Protein AF-A0A316LC09-F1 (afdb_monomer)

Solvent-accessible surface area (backbone atoms only — not comparable to full-atom values): 7774 Å² total; per-residue (Å²): 135,86,82,90,82,90,80,85,85,84,93,71,88,80,80,89,77,91,70,77,76,84,79,79,77,76,73,80,92,75,77,89,67,73,83,67,74,79,76,71,67,62,44,82,42,55,38,87,44,99,86,59,45,30,50,59,51,40,40,51,47,56,67,44,96,44,85,58,43,77,68,42,44,31,34,36,34,26,79,62,73,47,72,66,54,50,50,51,35,44,74,29,68,34,72,45,75,41,42,51,81,76,51,64,67,58,50,49,52,54,49,53,68,61,58,63,76,79,122

Radius of gyration: 33.58 Å; Cα contacts (8 Å, |Δi|>4): 106; chains: 1; bounding box: 75×30×96 Å

Secondary structure (DSSP, 8-state):
------------------PPP---------------------EEEES--SSS-HHHHHHHHHHS--HHHHHS-EEEEES---HHHHHHHHHTT-SEEEESSP-HHHHHHHHHHHHTT--

Sequence (119 aa):
MPSTVRSRPICSKSAARSSPPPRMVRRPSTASSPPRRAALTAILMDIMMPVLDGLGAARAIRAIDRADAGTIPILAVSANAFADDIAASRAAGMNDHLSKPLDFDRVAAVIAQYVRQEA

Mean predicted aligned error: 15.66 Å

Nearest PDB structures (foldseek):
  2wb4-assembly1_B  TM=8.828E-01  e=1.595E-05  Caulobacter vibrioides CB15
  3ffx-assembly2_B  TM=8.681E-01  e=3.774E-05  Escherichia coli K-12
  3m6m-assembly1_D  TM=9.019E-01  e=1.244E-04  Xanthomonas campestris pv. campestris
  3m6m-assembly1_F  TM=9.058E-01  e=6.966E-04  Xanthomonas campestris pv. campestris
  3m6m-assembly1_E  TM=8.986E-01  e=6.519E-04  Xanthomonas campestris pv. campestris

Structure (mmCIF, N/CA/C/O backbone):
data_AF-A0A316LC09-F1
#
_entry.id   AF-A0A316LC09-F1
#
loop_
_atom_site.group_PDB
_atom_site.id
_atom_site.type_symbol
_atom_site.label_atom_id
_atom_site.label_alt_id
_atom_site.label_comp_id
_atom_site.label_asym_id
_atom_site.label_entity_id
_atom_site.label_seq_id
_atom_site.pdbx_PDB_ins_code
_atom_site.Cartn_x
_atom_site.Cartn_y
_atom_site.Cartn_z
_atom_site.occupancy
_atom_site.B_iso_or_equiv
_atom_site.auth_seq_id
_atom_site.auth_comp_id
_atom_site.auth_asym_id
_atom_site.auth_atom_id
_atom_site.pdbx_PDB_model_num
ATOM 1 N N . MET A 1 1 ? 59.418 -14.694 82.182 1.00 39.00 1 MET A N 1
ATOM 2 C CA . MET A 1 1 ? 60.336 -13.564 81.912 1.00 39.00 1 MET A CA 1
ATOM 3 C C . MET A 1 1 ? 59.793 -12.814 80.693 1.00 39.00 1 MET A C 1
ATOM 5 O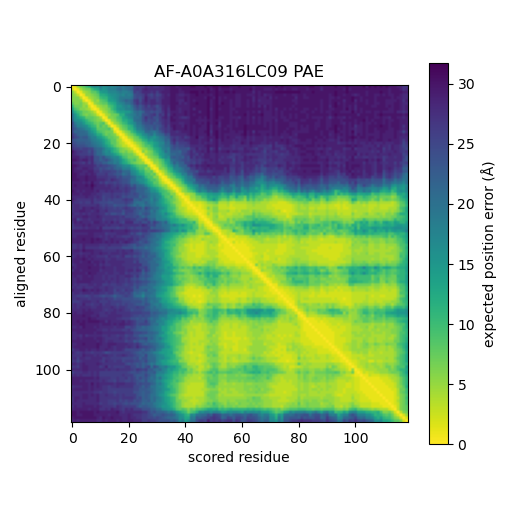 O . MET A 1 1 ? 59.244 -13.485 79.833 1.00 39.00 1 MET A O 1
ATOM 9 N N . PRO A 1 2 ? 59.945 -11.482 80.632 1.00 49.91 2 PRO A N 1
ATOM 10 C CA . PRO A 1 2 ? 58.961 -10.380 80.734 1.00 49.91 2 PRO A CA 1
ATOM 11 C C . PRO A 1 2 ? 58.204 -10.121 79.389 1.00 49.91 2 PRO A C 1
ATOM 13 O O . PRO A 1 2 ? 58.404 -10.861 78.443 1.00 49.91 2 PRO A O 1
ATOM 16 N N . SER A 1 3 ? 57.292 -9.168 79.150 1.00 37.38 3 SER A N 1
ATOM 17 C CA . SER A 1 3 ? 57.285 -7.746 79.510 1.00 37.38 3 SER A CA 1
ATOM 18 C C . SER A 1 3 ? 55.945 -7.092 79.130 1.00 37.38 3 SER A C 1
ATOM 20 O O . SER A 1 3 ? 55.421 -7.289 78.038 1.00 37.38 3 SER A O 1
ATOM 22 N N . THR A 1 4 ? 55.453 -6.258 80.037 1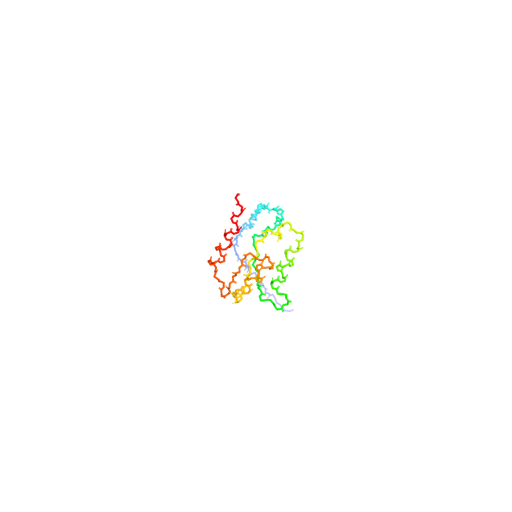.00 53.91 4 THR A N 1
ATOM 23 C CA . THR A 1 4 ? 54.493 -5.153 79.904 1.00 53.91 4 THR A CA 1
ATOM 24 C C . THR A 1 4 ? 54.674 -4.276 78.659 1.00 53.91 4 THR A C 1
ATOM 26 O O . THR A 1 4 ? 55.795 -3.838 78.449 1.00 53.91 4 THR A O 1
ATOM 29 N N . VAL A 1 5 ? 53.584 -3.848 77.993 1.00 53.38 5 VAL A N 1
ATOM 30 C CA . VAL A 1 5 ? 53.408 -2.457 77.497 1.00 53.38 5 VAL A CA 1
ATOM 31 C C . VAL A 1 5 ? 51.912 -2.074 77.467 1.00 53.38 5 VAL A C 1
ATOM 33 O O . VAL A 1 5 ? 51.104 -2.658 76.752 1.00 53.38 5 VAL A O 1
ATOM 36 N N . ARG A 1 6 ? 51.558 -1.051 78.258 1.00 52.75 6 ARG A N 1
ATOM 37 C CA . ARG A 1 6 ? 50.330 -0.235 78.173 1.00 52.75 6 ARG A CA 1
ATOM 38 C C . ARG A 1 6 ? 50.340 0.602 76.892 1.00 52.75 6 ARG A C 1
ATOM 40 O O . ARG A 1 6 ? 51.381 1.180 76.612 1.00 52.75 6 ARG A O 1
ATOM 47 N N . SER A 1 7 ? 49.181 0.840 76.269 1.00 45.19 7 SER A N 1
ATOM 48 C CA . SER A 1 7 ? 48.791 2.162 75.725 1.00 45.19 7 SER A CA 1
ATOM 49 C C . SER A 1 7 ? 47.324 2.182 75.266 1.00 45.19 7 SER A C 1
ATOM 51 O O . SER A 1 7 ? 46.939 1.561 74.285 1.00 45.19 7 SER A O 1
ATOM 53 N N . ARG A 1 8 ? 46.503 2.927 76.010 1.00 43.56 8 ARG A N 1
ATOM 54 C CA . ARG A 1 8 ? 45.305 3.641 75.524 1.00 43.56 8 ARG A CA 1
ATOM 55 C C . ARG A 1 8 ? 45.769 4.838 74.646 1.00 43.56 8 ARG A C 1
ATOM 57 O O . ARG A 1 8 ? 46.964 5.120 74.695 1.00 43.56 8 ARG A O 1
ATOM 64 N N . PRO A 1 9 ? 44.905 5.689 74.046 1.00 52.00 9 PRO A N 1
ATOM 65 C CA . PRO A 1 9 ? 43.476 5.596 73.696 1.00 52.00 9 PRO A CA 1
ATOM 66 C C . PRO A 1 9 ? 43.197 6.159 72.262 1.00 52.00 9 PRO A C 1
ATOM 68 O O . PRO A 1 9 ? 44.110 6.446 71.502 1.00 52.00 9 PRO A O 1
ATOM 71 N N . ILE A 1 10 ? 41.921 6.471 71.987 1.00 45.94 10 ILE A N 1
ATOM 72 C CA . ILE A 1 10 ? 41.432 7.524 71.068 1.00 45.94 10 ILE A CA 1
ATOM 73 C C . ILE A 1 10 ? 41.189 7.076 69.618 1.00 45.94 10 ILE A C 1
ATOM 75 O O . ILE A 1 10 ? 41.964 7.364 68.716 1.00 45.94 10 ILE A O 1
ATOM 79 N N . CYS A 1 11 ? 39.996 6.532 69.361 1.00 34.09 11 CYS A N 1
ATOM 80 C CA . CYS A 1 11 ? 39.279 6.940 68.156 1.00 34.09 11 CYS A CA 1
ATOM 81 C C . CYS A 1 11 ? 38.274 8.008 68.588 1.00 34.09 11 CYS A C 1
ATOM 83 O O . CYS A 1 11 ? 37.332 7.750 69.337 1.00 34.09 11 CYS A O 1
ATOM 85 N N . SER A 1 12 ? 38.581 9.242 68.213 1.00 40.00 12 SER A N 1
ATOM 86 C CA . SER A 1 12 ? 37.767 10.421 68.455 1.00 40.00 12 SER A CA 1
ATOM 87 C C . SER A 1 12 ? 37.068 10.796 67.160 1.00 40.00 12 SER A C 1
ATOM 89 O O . SER A 1 12 ? 37.696 10.715 66.108 1.00 40.00 12 SER A O 1
ATOM 91 N N . LYS A 1 13 ? 35.841 11.326 67.302 1.00 47.72 13 LYS A N 1
ATOM 92 C CA . LYS A 1 13 ? 35.149 12.198 66.334 1.00 47.72 13 LYS A CA 1
ATOM 93 C C . LYS A 1 13 ? 34.716 11.481 65.037 1.00 47.72 13 LYS A C 1
ATOM 95 O O . LYS A 1 13 ? 35.381 10.593 64.550 1.00 47.72 13 LYS A O 1
ATOM 100 N N . SER A 1 14 ? 33.629 11.815 64.357 1.00 41.47 14 SER A N 1
ATOM 101 C CA . SER A 1 14 ? 32.594 12.844 64.463 1.00 41.47 14 SER A CA 1
ATOM 102 C C . SER A 1 14 ? 31.686 12.649 63.231 1.00 41.47 14 SER A C 1
ATOM 104 O O . SER A 1 14 ? 32.076 11.970 62.285 1.00 41.47 14 SER A O 1
ATOM 106 N N . ALA A 1 15 ? 30.555 13.354 63.218 1.00 53.22 15 ALA A N 1
ATOM 107 C CA . ALA A 1 15 ? 29.691 13.661 62.075 1.00 53.22 15 ALA A CA 1
ATOM 108 C C . ALA A 1 15 ? 28.605 12.612 61.780 1.00 53.22 15 ALA A C 1
ATOM 110 O O . ALA A 1 15 ? 28.836 11.576 61.178 1.00 53.22 15 ALA A O 1
ATOM 111 N N . ALA A 1 16 ? 27.385 12.802 62.278 1.00 47.19 16 ALA A N 1
ATOM 112 C CA . ALA A 1 16 ? 26.414 13.771 61.758 1.00 47.19 16 ALA A CA 1
ATOM 113 C C . ALA A 1 16 ? 26.121 13.572 60.262 1.00 47.19 16 ALA A C 1
ATOM 115 O O . ALA A 1 16 ? 26.795 14.134 59.399 1.00 47.19 16 ALA A O 1
ATOM 116 N N . ARG A 1 17 ? 25.052 12.819 59.984 1.00 44.66 17 ARG A N 1
ATOM 117 C CA . ARG A 1 17 ? 23.952 13.229 59.098 1.00 44.66 17 ARG A CA 1
ATOM 118 C C . ARG A 1 17 ? 22.853 12.169 59.152 1.00 44.66 17 ARG A C 1
ATOM 120 O O . ARG A 1 17 ? 22.935 11.127 58.515 1.00 44.66 17 ARG A O 1
ATOM 127 N N . SER A 1 18 ? 21.819 12.448 59.938 1.00 51.31 18 SER A N 1
ATOM 128 C CA . SER A 1 18 ? 20.517 11.798 59.820 1.00 51.31 18 SER A CA 1
ATOM 129 C C . SER A 1 18 ? 19.866 12.272 58.520 1.00 51.31 18 SER A C 1
ATOM 131 O O . SER A 1 18 ? 19.092 13.229 58.506 1.00 51.31 18 SER A O 1
ATOM 133 N N . SER A 1 19 ? 20.241 11.657 57.405 1.00 49.34 19 SER A N 1
ATOM 134 C CA . SER A 1 19 ? 19.521 11.812 56.145 1.00 49.34 19 SER A CA 1
ATOM 135 C C . SER A 1 19 ? 18.170 11.104 56.302 1.00 49.34 19 SER A C 1
ATOM 137 O O . SER A 1 19 ? 18.170 9.905 56.589 1.00 49.34 19 SER A O 1
ATOM 139 N N . PRO A 1 20 ? 17.013 11.780 56.168 1.00 58.53 20 PRO A N 1
ATOM 140 C CA . PRO A 1 20 ? 15.750 11.058 56.110 1.00 58.53 20 PRO A CA 1
ATOM 141 C C . PRO A 1 20 ? 15.771 10.129 54.881 1.00 58.53 20 PRO A C 1
ATOM 143 O O . PRO A 1 20 ? 16.322 10.513 53.844 1.00 58.53 20 PRO A O 1
ATOM 146 N N . PRO A 1 21 ? 15.208 8.909 54.966 1.00 52.59 21 PRO A N 1
ATOM 147 C CA . PRO A 1 21 ? 15.142 8.017 53.815 1.00 52.59 21 PRO A CA 1
ATOM 148 C C . PRO A 1 21 ? 14.353 8.693 52.681 1.00 52.59 21 PRO A C 1
ATOM 150 O O . PRO A 1 21 ? 13.433 9.472 52.962 1.00 52.59 21 PRO A O 1
ATOM 153 N N . PRO A 1 22 ? 14.676 8.415 51.404 1.00 53.03 22 PRO A N 1
ATOM 154 C CA . PRO A 1 22 ? 13.937 8.980 50.285 1.00 53.03 22 PRO A CA 1
ATOM 155 C C . PRO A 1 22 ? 12.464 8.587 50.420 1.00 53.03 22 PRO A C 1
ATOM 157 O O . PRO A 1 22 ? 12.109 7.408 50.375 1.00 53.03 22 PRO A O 1
ATOM 160 N N . ARG A 1 23 ? 11.594 9.585 50.618 1.00 47.72 23 ARG A N 1
ATOM 161 C CA . ARG A 1 23 ? 10.145 9.395 50.546 1.00 47.72 23 ARG A CA 1
ATOM 162 C C . ARG A 1 23 ? 9.828 8.892 49.146 1.00 47.72 23 ARG A C 1
ATOM 164 O O . ARG A 1 23 ? 9.866 9.644 48.177 1.00 47.72 23 ARG A O 1
ATOM 171 N N . MET A 1 24 ? 9.518 7.606 49.063 1.00 50.22 24 MET A N 1
ATOM 172 C CA . MET A 1 24 ? 8.967 6.974 47.880 1.00 50.22 24 MET A CA 1
ATOM 173 C C . MET A 1 24 ? 7.620 7.633 47.579 1.00 50.22 24 MET A C 1
ATOM 175 O O . MET A 1 24 ? 6.596 7.295 48.173 1.00 50.22 24 MET A O 1
ATOM 179 N N . VAL A 1 25 ? 7.629 8.619 46.680 1.00 58.75 25 VAL A N 1
ATOM 180 C CA . VAL A 1 25 ? 6.414 9.165 46.077 1.00 58.75 25 VAL A CA 1
ATOM 181 C C . VAL A 1 25 ? 5.839 8.050 45.211 1.00 58.75 25 VAL A C 1
ATOM 183 O O . VAL A 1 25 ? 6.180 7.911 44.038 1.00 58.75 25 VAL A O 1
ATOM 186 N N . ARG A 1 26 ? 4.994 7.202 45.808 1.00 49.19 26 ARG A N 1
ATOM 187 C CA . ARG A 1 26 ? 4.116 6.305 45.056 1.00 49.19 26 ARG A CA 1
ATOM 188 C C . ARG A 1 26 ? 3.183 7.203 44.254 1.00 49.19 26 ARG A C 1
ATOM 190 O O . ARG A 1 26 ? 2.201 7.715 44.786 1.00 49.19 26 ARG A O 1
ATOM 197 N N . ARG A 1 27 ? 3.522 7.440 42.986 1.00 49.59 27 ARG A N 1
ATOM 198 C CA . ARG A 1 27 ? 2.558 7.986 42.034 1.00 49.59 27 ARG A CA 1
ATOM 199 C C . ARG A 1 27 ? 1.389 6.997 41.955 1.00 49.59 27 ARG A C 1
ATOM 201 O O . ARG A 1 27 ? 1.643 5.792 41.885 1.00 49.59 27 ARG A O 1
ATOM 208 N N . PRO A 1 28 ? 0.135 7.470 42.009 1.00 51.72 28 PRO A N 1
ATOM 209 C CA . PRO A 1 28 ? -1.012 6.599 41.840 1.00 51.72 28 PRO A CA 1
ATOM 210 C C . PRO A 1 28 ? -0.946 5.944 40.459 1.00 51.72 28 PRO A C 1
ATOM 212 O O . PRO A 1 28 ? -0.811 6.604 39.429 1.00 51.72 28 PRO A O 1
ATOM 215 N N . SER A 1 29 ? -1.020 4.618 40.475 1.00 60.50 29 SER A N 1
ATOM 216 C CA . SER A 1 29 ? -1.293 3.762 39.333 1.00 60.50 29 SER A CA 1
ATOM 217 C C . SER A 1 29 ? -2.612 4.180 38.681 1.00 60.50 29 SER A C 1
ATOM 219 O O . SER A 1 29 ? -3.681 3.844 39.180 1.00 60.50 29 SER A O 1
ATOM 221 N N . THR A 1 30 ? -2.532 4.915 37.576 1.00 50.69 30 THR A N 1
ATOM 222 C CA . THR A 1 30 ? -3.628 5.165 36.625 1.00 50.69 30 THR A CA 1
ATOM 223 C C . THR A 1 30 ? -2.943 5.323 35.259 1.00 50.69 30 THR A C 1
ATOM 225 O O . THR A 1 30 ? -1.997 6.089 35.155 1.00 50.69 30 THR A O 1
ATOM 228 N N . ALA A 1 31 ? -3.218 4.577 34.196 1.00 49.81 31 ALA A N 1
ATOM 229 C CA . ALA A 1 31 ? -4.412 3.854 33.815 1.00 49.81 31 ALA A CA 1
ATOM 230 C C . ALA A 1 31 ? -4.042 2.478 33.240 1.00 49.81 31 ALA A C 1
ATOM 232 O O . ALA A 1 31 ? -3.330 2.384 32.241 1.00 49.81 31 ALA A O 1
ATOM 233 N N . SER A 1 32 ? -4.584 1.405 33.817 1.00 52.31 32 SER A N 1
ATOM 234 C CA . SER A 1 32 ? -4.793 0.169 33.066 1.00 52.31 32 SER A CA 1
ATOM 235 C C . SER A 1 32 ? -6.032 0.365 32.196 1.00 52.31 32 SER A C 1
ATOM 237 O O . SER A 1 32 ? -7.108 -0.162 32.485 1.00 52.31 32 SER A O 1
ATOM 239 N N . SER A 1 33 ? -5.910 1.180 31.151 1.00 50.16 33 SER A N 1
ATOM 240 C CA . SER A 1 33 ? -6.824 1.037 30.024 1.00 50.16 33 SER A CA 1
ATOM 241 C C . SER A 1 33 ? -6.696 -0.417 29.555 1.00 50.16 33 SER A C 1
ATOM 243 O O . SER A 1 33 ? -5.560 -0.883 29.408 1.00 50.16 33 SER A O 1
ATOM 245 N N . PRO A 1 34 ? -7.798 -1.164 29.339 1.00 59.94 34 PRO A N 1
ATOM 246 C CA . PRO A 1 34 ? -7.694 -2.433 28.626 1.00 59.94 34 PRO A CA 1
ATOM 247 C C . PRO A 1 34 ? -6.917 -2.162 27.331 1.00 59.94 34 PRO A C 1
ATOM 249 O O . PRO A 1 34 ? -7.058 -1.052 26.801 1.00 59.94 34 PRO A O 1
ATOM 252 N N . PRO A 1 35 ? -6.080 -3.090 26.830 1.00 48.28 35 PRO A N 1
ATOM 253 C CA . PRO A 1 35 ? -5.436 -2.906 25.541 1.00 48.28 35 PRO A CA 1
ATOM 254 C C . PRO A 1 35 ? -6.558 -2.760 24.515 1.00 48.28 35 PRO A C 1
ATOM 256 O O . PRO A 1 35 ? -7.119 -3.746 24.037 1.00 48.28 35 PRO A O 1
ATOM 259 N N . ARG A 1 36 ? -6.950 -1.513 24.225 1.00 53.22 36 ARG A N 1
ATOM 260 C CA . ARG A 1 36 ? -7.754 -1.180 23.064 1.00 53.22 36 ARG A CA 1
ATOM 261 C C . ARG A 1 36 ? -6.940 -1.781 21.944 1.00 53.22 36 ARG A C 1
ATOM 263 O O . AR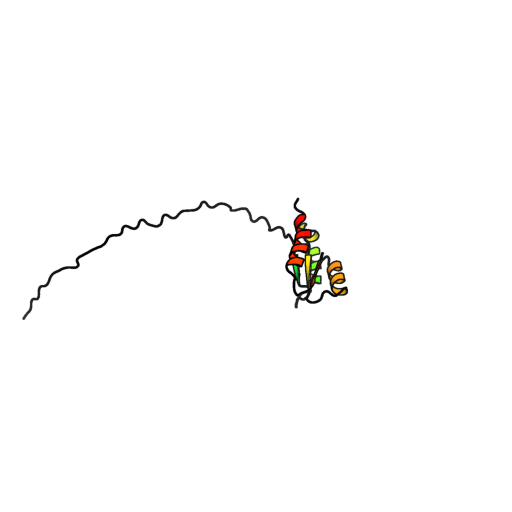G A 1 36 ? -5.788 -1.385 21.768 1.00 53.22 36 ARG A O 1
ATOM 270 N N . ARG A 1 37 ? -7.479 -2.820 21.296 1.00 52.44 37 ARG A N 1
ATOM 271 C CA . ARG A 1 37 ? -6.865 -3.383 20.095 1.00 52.44 37 ARG A CA 1
ATOM 272 C C . ARG A 1 37 ? -6.458 -2.182 19.261 1.00 52.44 37 ARG A C 1
ATOM 274 O O . ARG A 1 37 ? -7.324 -1.366 18.960 1.00 52.44 37 ARG A O 1
ATOM 281 N N . ALA A 1 38 ? -5.157 -2.019 19.029 1.00 57.53 38 ALA A N 1
ATOM 282 C CA . ALA A 1 38 ? -4.666 -0.892 18.263 1.00 57.53 38 ALA A CA 1
ATOM 283 C C . ALA A 1 38 ? -5.396 -0.952 16.921 1.00 57.53 38 ALA A C 1
ATOM 285 O O . ALA A 1 38 ? -5.231 -1.917 16.168 1.00 57.53 38 ALA A O 1
ATOM 286 N N . ALA A 1 39 ? -6.305 -0.003 16.698 1.00 62.94 39 ALA A N 1
ATOM 287 C CA . ALA A 1 39 ? -6.983 0.118 15.426 1.00 62.94 39 ALA A CA 1
ATOM 288 C C . ALA A 1 39 ? -5.881 0.427 14.418 1.00 62.94 39 ALA A C 1
ATOM 290 O O . ALA A 1 39 ? -5.129 1.387 14.583 1.00 62.94 39 ALA A O 1
ATOM 291 N N . LEU A 1 40 ? -5.701 -0.463 13.448 1.00 63.19 40 LEU A N 1
ATOM 292 C CA . LEU A 1 40 ? -4.712 -0.250 12.406 1.00 63.19 40 LEU A CA 1
ATOM 293 C C . LEU A 1 40 ? -5.237 0.893 11.545 1.00 63.19 40 LEU A C 1
ATOM 295 O O . LEU A 1 40 ? -6.283 0.760 10.924 1.00 63.19 40 LEU A O 1
ATOM 299 N N . THR A 1 41 ? -4.548 2.027 11.549 1.00 72.50 41 THR A N 1
ATOM 300 C CA . THR A 1 41 ? -5.007 3.214 10.816 1.00 72.50 41 THR A CA 1
ATOM 301 C C . THR A 1 41 ? -4.524 3.210 9.367 1.00 72.50 41 THR A C 1
ATOM 303 O O . THR A 1 41 ? -5.209 3.703 8.480 1.00 72.50 41 THR A O 1
ATOM 306 N N . ALA A 1 42 ? -3.353 2.623 9.114 1.00 82.00 42 ALA A N 1
ATOM 307 C CA . ALA A 1 42 ? -2.816 2.380 7.782 1.00 82.00 42 ALA A CA 1
ATOM 308 C C . ALA A 1 42 ? -1.763 1.267 7.828 1.00 82.00 42 ALA A C 1
ATOM 310 O O . ALA A 1 42 ? -1.116 1.060 8.858 1.00 82.00 42 ALA A O 1
ATOM 311 N N . ILE A 1 43 ? -1.578 0.567 6.711 1.00 86.19 43 ILE A N 1
ATOM 312 C CA . ILE A 1 43 ? -0.530 -0.443 6.531 1.00 86.19 43 ILE A CA 1
ATOM 313 C C . ILE A 1 43 ? 0.437 0.077 5.477 1.00 86.19 43 ILE A C 1
ATOM 315 O O . ILE A 1 43 ? 0.035 0.320 4.347 1.00 86.19 43 ILE A O 1
ATOM 319 N N . LEU A 1 44 ? 1.710 0.221 5.833 1.00 85.69 44 LEU A N 1
ATOM 320 C CA . LEU A 1 44 ? 2.782 0.494 4.882 1.00 85.69 44 LEU A CA 1
ATOM 321 C C . LEU A 1 44 ? 3.499 -0.826 4.587 1.00 85.69 44 LEU A C 1
ATOM 323 O O . LEU A 1 44 ? 4.013 -1.453 5.514 1.00 85.69 44 LEU A O 1
ATOM 327 N N . MET A 1 45 ? 3.506 -1.268 3.331 1.00 87.06 45 MET A N 1
ATOM 328 C CA . MET A 1 45 ? 4.015 -2.588 2.954 1.00 87.06 45 MET A CA 1
ATOM 329 C C . MET A 1 45 ? 4.985 -2.507 1.785 1.00 87.06 45 MET A C 1
ATOM 331 O O . MET A 1 45 ? 4.659 -1.934 0.754 1.00 87.06 45 MET A O 1
ATOM 335 N N . ASP A 1 46 ? 6.160 -3.115 1.933 1.00 86.44 46 ASP A N 1
ATOM 336 C CA . ASP A 1 46 ? 7.133 -3.230 0.847 1.00 86.44 46 ASP A CA 1
ATOM 337 C C . ASP A 1 46 ? 6.667 -4.267 -0.185 1.00 86.44 46 ASP A C 1
ATOM 339 O O . ASP A 1 46 ? 6.217 -5.354 0.182 1.00 86.44 46 ASP A O 1
ATOM 343 N N . ILE A 1 47 ? 6.774 -3.935 -1.470 1.00 81.06 47 ILE A N 1
ATOM 344 C CA . ILE A 1 47 ? 6.484 -4.850 -2.577 1.00 81.06 47 ILE A CA 1
ATOM 345 C C . ILE A 1 47 ? 7.656 -5.812 -2.773 1.00 81.06 47 ILE A C 1
ATOM 347 O O . ILE A 1 47 ? 7.454 -7.015 -2.927 1.00 81.06 47 ILE A O 1
ATOM 351 N N . MET A 1 48 ? 8.893 -5.312 -2.704 1.00 73.38 48 MET A N 1
ATOM 352 C CA . MET A 1 48 ? 10.075 -6.135 -2.958 1.00 73.38 48 MET A CA 1
ATOM 353 C C . MET A 1 48 ? 10.513 -6.860 -1.684 1.00 73.38 48 MET A C 1
ATOM 355 O O . MET A 1 48 ? 11.376 -6.393 -0.941 1.00 73.38 48 MET A O 1
ATOM 359 N N . MET A 1 49 ? 9.924 -8.031 -1.450 1.00 75.88 49 MET A N 1
ATOM 360 C CA . MET A 1 49 ? 10.271 -8.936 -0.355 1.00 75.88 49 MET A CA 1
ATOM 361 C C . MET A 1 49 ? 10.820 -10.272 -0.897 1.00 75.88 49 MET A C 1
ATOM 363 O O . MET A 1 49 ? 10.298 -10.796 -1.878 1.00 75.88 49 MET A O 1
ATOM 367 N N . PRO A 1 50 ? 11.860 -10.860 -0.271 1.00 60.19 50 PRO A N 1
ATOM 368 C CA . PRO A 1 50 ? 12.580 -12.015 -0.824 1.00 60.19 50 PRO A CA 1
ATOM 369 C C . PRO A 1 50 ? 11.848 -13.364 -0.709 1.00 60.19 50 PRO A C 1
ATOM 371 O O . PRO A 1 50 ? 12.273 -14.328 -1.336 1.00 60.19 50 PRO A O 1
ATOM 374 N N . VAL A 1 51 ? 10.789 -13.465 0.104 1.00 69.38 51 VAL A N 1
ATOM 375 C CA . VAL A 1 51 ? 10.102 -14.744 0.397 1.00 69.38 51 VAL A CA 1
ATOM 376 C C . VAL A 1 51 ? 8.626 -14.716 0.003 1.00 69.38 51 VAL A C 1
ATOM 378 O O . VAL A 1 51 ? 8.132 -15.665 -0.597 1.00 69.38 51 VAL A O 1
ATOM 381 N N . LEU A 1 52 ? 7.918 -13.632 0.323 1.00 67.56 52 LEU A N 1
ATOM 382 C CA . LEU A 1 52 ? 6.526 -13.415 -0.061 1.00 67.56 52 LEU A CA 1
ATOM 383 C C . LEU A 1 52 ? 6.437 -12.044 -0.712 1.00 67.56 52 LEU A C 1
ATOM 385 O O . LEU A 1 52 ? 6.766 -11.067 -0.059 1.00 67.56 52 LEU A O 1
ATOM 389 N N . ASP A 1 53 ? 5.985 -11.973 -1.957 1.00 82.38 53 ASP A N 1
ATOM 390 C CA . ASP A 1 53 ? 5.745 -10.701 -2.640 1.00 82.38 53 ASP A CA 1
ATOM 391 C C . ASP A 1 53 ? 4.704 -9.866 -1.868 1.00 82.38 53 ASP A C 1
ATOM 393 O O . ASP A 1 53 ? 3.681 -10.394 -1.407 1.00 82.38 53 ASP A O 1
ATOM 397 N N . GLY A 1 54 ? 4.942 -8.559 -1.731 1.00 81.75 54 GLY A N 1
ATOM 398 C CA . GLY A 1 54 ? 4.007 -7.640 -1.081 1.00 81.75 54 GLY A CA 1
ATOM 399 C C . GLY A 1 54 ? 2.618 -7.658 -1.724 1.00 81.75 54 GLY A C 1
ATOM 400 O O . GLY A 1 54 ? 1.616 -7.498 -1.025 1.00 81.75 54 GLY A O 1
ATOM 401 N N . LEU A 1 55 ? 2.513 -7.958 -3.024 1.00 85.75 55 LEU A N 1
ATOM 402 C CA . LEU A 1 55 ? 1.217 -8.156 -3.689 1.00 85.75 55 LEU A CA 1
ATOM 403 C C . LEU A 1 55 ? 0.447 -9.359 -3.120 1.00 85.75 55 LEU A C 1
ATOM 405 O O . LEU A 1 55 ? -0.760 -9.278 -2.877 1.00 85.75 55 LEU A O 1
ATOM 409 N N . GLY A 1 56 ? 1.143 -10.471 -2.876 1.00 86.69 56 GLY A N 1
ATOM 410 C CA . GLY A 1 56 ? 0.569 -11.662 -2.250 1.00 86.69 56 GLY A CA 1
ATOM 411 C C . GLY A 1 56 ? 0.147 -11.396 -0.807 1.00 86.69 56 GLY A C 1
ATOM 412 O O . GLY A 1 56 ? -0.943 -11.797 -0.397 1.00 86.69 56 GLY A O 1
ATOM 413 N N . ALA A 1 57 ? 0.963 -10.645 -0.066 1.00 87.75 57 ALA A N 1
ATOM 414 C CA . ALA A 1 57 ? 0.637 -10.221 1.290 1.00 87.75 57 ALA A CA 1
ATOM 415 C C . ALA A 1 57 ? -0.614 -9.323 1.336 1.00 87.75 57 ALA A C 1
ATOM 417 O O . ALA A 1 57 ? -1.471 -9.530 2.193 1.00 87.75 57 ALA A O 1
ATOM 418 N N . ALA A 1 58 ? -0.787 -8.390 0.391 1.00 89.06 58 ALA A N 1
ATOM 419 C CA . ALA A 1 58 ? -1.996 -7.560 0.320 1.00 89.06 58 ALA A CA 1
ATOM 420 C C . ALA A 1 58 ? -3.251 -8.395 0.065 1.00 89.06 58 ALA A C 1
ATOM 422 O O . ALA A 1 58 ? -4.249 -8.228 0.768 1.00 89.06 58 ALA A O 1
ATOM 423 N N . ARG A 1 59 ? -3.187 -9.346 -0.874 1.00 88.75 59 ARG A N 1
ATOM 424 C CA . ARG A 1 59 ? -4.300 -10.272 -1.131 1.00 88.75 59 ARG A CA 1
ATOM 425 C C . ARG A 1 59 ? -4.626 -11.111 0.098 1.00 88.75 59 ARG A C 1
ATOM 427 O O . ARG A 1 59 ? -5.798 -11.267 0.424 1.00 88.75 59 ARG A O 1
ATOM 434 N N . ALA A 1 60 ? -3.605 -11.607 0.797 1.00 88.38 60 ALA A N 1
ATOM 435 C CA . ALA A 1 60 ? -3.791 -12.354 2.034 1.00 88.38 60 ALA A CA 1
ATOM 436 C C . ALA A 1 60 ? -4.466 -11.492 3.108 1.00 88.38 60 ALA A C 1
ATOM 438 O O . ALA A 1 60 ? -5.431 -11.947 3.708 1.00 88.38 60 ALA A O 1
ATOM 439 N N . ILE A 1 61 ? -4.031 -10.239 3.296 1.00 86.56 61 ILE A N 1
ATOM 440 C CA . ILE A 1 61 ? -4.657 -9.298 4.238 1.00 86.56 61 ILE A CA 1
ATOM 441 C C . ILE A 1 61 ? -6.127 -9.075 3.875 1.00 86.56 61 ILE A C 1
ATOM 443 O O . ILE A 1 61 ? -6.981 -9.183 4.749 1.00 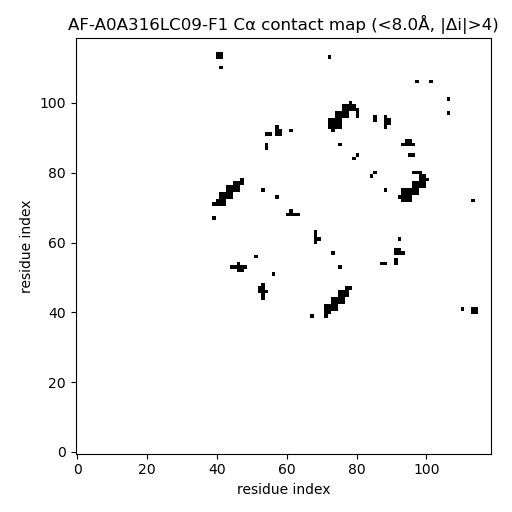86.56 61 ILE A O 1
ATOM 447 N N . ARG A 1 62 ? -6.441 -8.828 2.598 1.00 86.12 62 ARG A N 1
ATOM 448 C CA . ARG A 1 62 ? -7.824 -8.631 2.130 1.00 86.12 62 ARG A CA 1
ATOM 449 C C . ARG A 1 62 ? -8.695 -9.888 2.245 1.00 86.12 62 ARG A C 1
ATOM 451 O O . ARG A 1 62 ? -9.910 -9.758 2.321 1.00 86.12 62 ARG A O 1
ATOM 458 N N . ALA A 1 63 ? -8.095 -11.077 2.268 1.00 87.38 63 ALA A N 1
ATOM 459 C CA . ALA A 1 63 ? -8.796 -12.347 2.447 1.00 87.38 63 ALA A CA 1
ATOM 460 C C . ALA A 1 63 ? -9.065 -12.703 3.923 1.00 87.38 63 ALA A C 1
ATOM 462 O O . ALA A 1 63 ? -9.7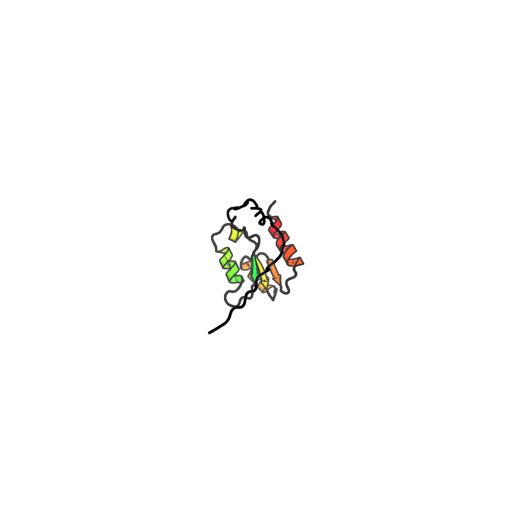87 -13.663 4.190 1.00 87.38 63 ALA A O 1
ATOM 463 N N . ILE A 1 64 ? -8.493 -11.970 4.888 1.00 86.75 64 ILE A N 1
ATOM 464 C CA . ILE A 1 64 ? -8.769 -12.189 6.312 1.00 86.75 64 ILE A CA 1
ATOM 465 C C . ILE A 1 64 ? -10.196 -11.726 6.620 1.00 86.75 64 ILE A C 1
ATOM 467 O O . ILE A 1 64 ? -10.550 -10.578 6.359 1.00 86.75 64 ILE A O 1
ATOM 471 N N . ASP A 1 65 ? -10.980 -12.595 7.261 1.00 79.69 65 ASP A N 1
ATOM 472 C CA . ASP A 1 65 ? -12.325 -12.287 7.759 1.00 79.69 65 ASP A CA 1
ATOM 473 C C . ASP A 1 65 ? -12.260 -11.418 9.028 1.00 79.69 65 ASP A C 1
ATOM 475 O O . ASP A 1 65 ? -12.498 -11.843 10.161 1.00 79.69 65 ASP A O 1
ATOM 479 N N . ARG A 1 66 ? -11.807 -10.179 8.847 1.00 79.50 66 ARG A N 1
AT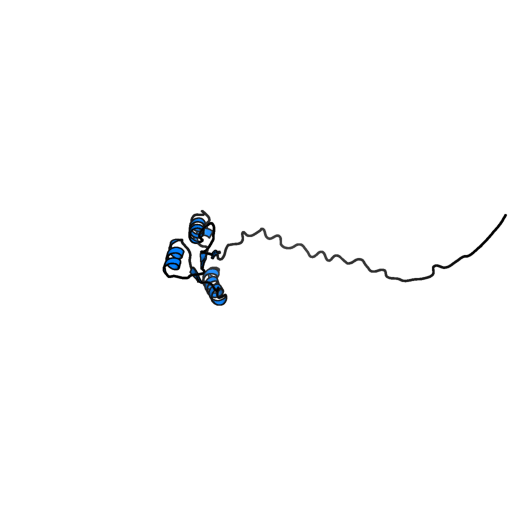OM 480 C CA . ARG A 1 66 ? -11.764 -9.143 9.875 1.00 79.50 66 ARG A CA 1
ATOM 481 C C . ARG A 1 66 ? -12.386 -7.889 9.283 1.00 79.50 66 ARG A C 1
ATOM 483 O O . ARG A 1 66 ? -11.946 -7.434 8.234 1.00 79.50 66 ARG A O 1
ATOM 490 N N . ALA A 1 67 ? -13.344 -7.295 9.993 1.00 75.38 67 ALA A N 1
ATOM 491 C CA . ALA A 1 67 ? -14.045 -6.084 9.550 1.00 75.38 67 ALA A CA 1
ATOM 492 C C . ALA A 1 67 ? -13.083 -4.953 9.130 1.00 75.38 67 ALA A C 1
ATOM 494 O O . ALA A 1 67 ? -13.312 -4.271 8.136 1.00 75.38 67 ALA A O 1
ATOM 495 N N . ASP A 1 68 ? -11.964 -4.816 9.844 1.00 76.00 68 ASP A N 1
ATOM 496 C CA . ASP A 1 68 ? -10.952 -3.795 9.571 1.00 76.00 68 ASP A CA 1
ATOM 497 C C . ASP A 1 68 ? -10.134 -4.107 8.300 1.00 76.00 68 ASP A C 1
ATOM 499 O O . ASP A 1 68 ? -9.649 -3.208 7.623 1.00 76.00 68 ASP A O 1
ATOM 503 N N . ALA A 1 69 ? -9.955 -5.379 7.933 1.00 77.00 69 ALA A N 1
ATOM 504 C CA . ALA A 1 69 ? -9.049 -5.762 6.848 1.00 77.00 69 ALA A CA 1
ATOM 505 C C . ALA A 1 69 ? -9.509 -5.264 5.467 1.00 77.00 69 ALA A C 1
ATOM 507 O O . ALA A 1 69 ? -8.674 -5.015 4.597 1.00 77.00 69 ALA A O 1
ATOM 508 N N . GLY A 1 70 ? -10.816 -5.070 5.269 1.00 76.06 70 GLY A N 1
ATOM 509 C CA . GLY A 1 70 ? -11.378 -4.476 4.052 1.00 76.06 70 GLY A CA 1
ATOM 510 C C . GLY A 1 70 ? -11.311 -2.945 4.011 1.00 76.06 70 GLY A C 1
ATOM 511 O O . GLY A 1 70 ? -11.292 -2.367 2.928 1.00 76.06 70 GLY A O 1
ATOM 512 N N . THR A 1 71 ? -11.239 -2.282 5.166 1.00 80.06 71 THR A N 1
ATOM 513 C CA . THR A 1 71 ? -11.305 -0.814 5.276 1.00 80.06 71 THR A CA 1
ATOM 514 C C . THR A 1 71 ? -9.947 -0.163 5.503 1.00 80.06 71 THR A C 1
ATOM 516 O O . THR A 1 71 ? -9.762 0.995 5.135 1.00 80.06 71 THR A O 1
ATOM 519 N N . ILE A 1 72 ? -8.972 -0.897 6.050 1.00 85.69 72 ILE A N 1
ATOM 520 C CA . ILE A 1 72 ? -7.629 -0.366 6.286 1.00 85.69 72 ILE A CA 1
ATOM 521 C C . ILE A 1 72 ? -6.961 -0.025 4.942 1.00 85.69 72 ILE A C 1
ATOM 523 O O . ILE A 1 72 ? -6.927 -0.872 4.036 1.00 85.69 72 ILE A O 1
ATOM 527 N N . PRO A 1 73 ? -6.403 1.189 4.796 1.00 87.38 73 PRO A N 1
ATOM 528 C CA . PRO A 1 73 ? -5.639 1.562 3.620 1.00 87.38 73 PRO A CA 1
ATOM 529 C C . PRO A 1 73 ? -4.284 0.848 3.619 1.00 87.38 73 PRO A C 1
ATOM 531 O O . PRO A 1 73 ? -3.541 0.888 4.604 1.00 87.38 73 PRO A O 1
ATOM 534 N N . ILE A 1 74 ? -3.953 0.204 2.499 1.00 89.75 74 ILE A N 1
ATOM 535 C CA . ILE A 1 74 ? -2.654 -0.444 2.289 1.00 89.75 74 ILE A CA 1
ATOM 536 C C . ILE A 1 74 ? -1.852 0.416 1.313 1.00 89.75 74 ILE A C 1
ATOM 538 O O . ILE A 1 74 ? -2.237 0.571 0.153 1.00 89.75 74 ILE A O 1
ATOM 542 N N . LEU A 1 75 ? -0.757 0.988 1.797 1.00 89.50 75 LEU A N 1
ATOM 543 C CA . LEU A 1 75 ? 0.188 1.802 1.046 1.00 89.50 75 LEU A CA 1
ATOM 544 C C . LEU A 1 75 ? 1.371 0.921 0.649 1.00 89.50 75 LEU A C 1
ATOM 546 O O . LEU A 1 75 ? 2.134 0.461 1.501 1.00 89.50 75 LEU A O 1
ATOM 550 N N . ALA A 1 76 ? 1.506 0.670 -0.645 1.00 89.25 76 ALA A N 1
ATOM 551 C CA . ALA A 1 76 ? 2.604 -0.102 -1.192 1.00 89.25 76 ALA A CA 1
ATOM 552 C C . ALA A 1 76 ? 3.869 0.755 -1.247 1.00 89.25 76 ALA A C 1
ATOM 554 O O . ALA A 1 76 ? 3.804 1.918 -1.633 1.00 89.25 76 ALA A O 1
ATOM 555 N N . VAL A 1 77 ? 5.019 0.189 -0.910 1.00 88.12 77 VAL A N 1
ATOM 556 C CA . VAL A 1 77 ? 6.325 0.818 -1.079 1.00 88.12 77 VAL A CA 1
ATOM 557 C C . VAL A 1 77 ? 7.140 -0.038 -2.029 1.00 88.12 77 VAL A C 1
ATOM 559 O O . VAL A 1 77 ? 7.349 -1.211 -1.758 1.00 88.12 77 VAL A O 1
ATOM 562 N N . SER A 1 78 ? 7.637 0.526 -3.121 1.00 84.88 78 SER A N 1
ATOM 563 C CA . SER A 1 78 ? 8.506 -0.194 -4.060 1.00 84.88 78 SER A CA 1
ATOM 564 C C . SER A 1 78 ? 9.766 0.604 -4.349 1.00 84.88 78 SER A C 1
ATOM 566 O O . SER A 1 78 ? 9.766 1.825 -4.235 1.00 84.88 78 SER A O 1
ATOM 568 N N . ALA A 1 79 ? 10.850 -0.059 -4.758 1.00 82.25 79 ALA A N 1
ATOM 569 C CA . ALA A 1 79 ? 11.983 0.657 -5.352 1.00 82.25 79 ALA A CA 1
ATOM 570 C C . ALA A 1 79 ? 11.660 1.204 -6.749 1.00 82.25 79 ALA A C 1
ATOM 572 O O . ALA A 1 79 ? 12.238 2.207 -7.154 1.00 82.25 79 ALA A O 1
ATOM 573 N N . ASN A 1 80 ? 10.702 0.585 -7.442 1.00 74.31 80 ASN A N 1
ATOM 574 C CA . ASN A 1 80 ? 10.250 0.989 -8.763 1.00 74.31 80 ASN A CA 1
ATOM 575 C C . ASN A 1 80 ? 8.741 1.233 -8.762 1.00 74.31 80 ASN A C 1
ATOM 577 O O . ASN A 1 80 ? 7.966 0.371 -8.364 1.00 74.31 80 ASN A O 1
ATOM 581 N N . ALA A 1 81 ? 8.335 2.419 -9.214 1.00 73.06 81 ALA A N 1
ATOM 582 C CA . ALA A 1 81 ? 6.934 2.779 -9.417 1.00 73.06 81 ALA A CA 1
ATOM 583 C C . ALA A 1 81 ? 6.612 2.798 -10.912 1.00 73.06 81 ALA A C 1
ATOM 585 O O . ALA A 1 81 ? 6.210 3.824 -11.467 1.00 73.06 81 ALA A O 1
ATOM 586 N N . PHE A 1 82 ? 6.846 1.670 -11.586 1.00 81.69 82 PHE A N 1
ATOM 587 C CA . PHE A 1 82 ? 6.371 1.522 -12.955 1.00 81.69 82 PHE A CA 1
ATOM 588 C C . PHE A 1 82 ? 4.842 1.426 -12.977 1.00 81.69 82 PHE A C 1
ATOM 590 O O . PHE A 1 82 ? 4.205 1.028 -11.999 1.00 81.69 82 PHE A O 1
ATOM 597 N N . ALA A 1 83 ? 4.238 1.796 -14.108 1.00 82.81 83 ALA A N 1
ATOM 598 C CA . ALA A 1 83 ? 2.786 1.753 -14.275 1.00 82.81 83 ALA A CA 1
ATOM 599 C C . ALA A 1 83 ? 2.216 0.345 -14.026 1.00 82.81 83 ALA A C 1
ATOM 601 O O . ALA A 1 83 ? 1.153 0.218 -13.418 1.00 82.81 83 ALA A O 1
ATOM 602 N N . ASP A 1 84 ? 2.957 -0.693 -14.421 1.00 84.38 84 ASP A N 1
ATOM 603 C CA . ASP A 1 84 ? 2.579 -2.091 -14.213 1.00 84.38 84 ASP A CA 1
ATOM 604 C C . ASP A 1 84 ? 2.561 -2.466 -12.726 1.00 84.38 84 ASP A C 1
ATOM 606 O O . ASP A 1 84 ? 1.603 -3.085 -12.266 1.00 84.38 84 ASP A O 1
ATOM 610 N N . ASP A 1 85 ? 3.550 -2.015 -11.944 1.00 83.38 85 ASP A N 1
ATOM 611 C CA . ASP A 1 85 ? 3.600 -2.258 -10.495 1.00 83.38 85 ASP A CA 1
ATOM 612 C C . ASP A 1 85 ? 2.437 -1.566 -9.781 1.00 83.38 85 ASP A C 1
ATOM 614 O O . ASP A 1 85 ? 1.805 -2.141 -8.892 1.00 83.38 85 ASP A O 1
ATOM 618 N N . ILE A 1 86 ? 2.107 -0.337 -10.187 1.00 84.50 86 ILE A N 1
ATOM 619 C CA . ILE A 1 86 ? 0.962 0.409 -9.649 1.00 84.50 86 ILE A CA 1
ATOM 620 C C . ILE A 1 86 ? -0.348 -0.309 -9.995 1.00 84.50 86 ILE A C 1
ATOM 622 O O . ILE A 1 86 ? -1.219 -0.450 -9.131 1.00 84.50 86 ILE A O 1
ATOM 626 N N . ALA A 1 87 ? -0.495 -0.789 -11.233 1.00 87.69 87 ALA A N 1
ATOM 627 C CA . ALA A 1 87 ? -1.670 -1.538 -11.664 1.00 87.69 87 ALA A CA 1
ATOM 628 C C . ALA A 1 87 ? -1.807 -2.860 -10.893 1.00 87.69 87 ALA A C 1
ATOM 630 O O . ALA A 1 87 ? -2.887 -3.160 -10.379 1.00 87.69 87 ALA A O 1
ATOM 631 N N . ALA A 1 88 ? -0.712 -3.604 -10.733 1.00 86.50 88 ALA A N 1
ATOM 632 C CA . ALA A 1 88 ? -0.671 -4.843 -9.966 1.00 86.50 88 ALA A CA 1
ATOM 633 C C . ALA A 1 88 ? -0.985 -4.617 -8.476 1.00 86.50 88 ALA A C 1
ATOM 635 O O . ALA A 1 88 ? -1.773 -5.366 -7.894 1.00 86.50 88 ALA A O 1
ATOM 636 N N . SER A 1 89 ? -0.449 -3.545 -7.882 1.00 86.75 89 SER A N 1
ATOM 637 C CA . SER A 1 89 ? -0.727 -3.129 -6.497 1.00 86.75 89 SER A CA 1
ATOM 638 C C . SER A 1 89 ? -2.212 -2.837 -6.292 1.00 86.75 89 SER A C 1
ATOM 640 O O . SER A 1 89 ? -2.842 -3.364 -5.373 1.00 86.75 89 SER A O 1
ATOM 642 N N . ARG A 1 90 ? -2.808 -2.049 -7.194 1.00 86.75 90 ARG A N 1
ATOM 643 C CA . ARG A 1 90 ? -4.242 -1.727 -7.153 1.00 86.75 90 ARG A CA 1
ATOM 644 C C . ARG A 1 90 ? -5.105 -2.972 -7.336 1.00 86.75 90 ARG A C 1
ATOM 646 O O . ARG A 1 90 ? -6.056 -3.166 -6.585 1.00 86.75 90 ARG A O 1
ATOM 653 N N . ALA A 1 91 ? -4.742 -3.852 -8.269 1.00 87.75 91 ALA A N 1
ATOM 654 C CA . ALA A 1 91 ? -5.439 -5.119 -8.487 1.00 87.75 91 ALA A CA 1
ATOM 655 C C . ALA A 1 91 ? -5.334 -6.073 -7.282 1.00 87.75 91 ALA A C 1
ATOM 657 O O . ALA A 1 91 ? -6.238 -6.870 -7.043 1.00 87.75 91 ALA A O 1
ATOM 658 N N . ALA A 1 92 ? -4.256 -5.989 -6.497 1.00 86.44 92 ALA A N 1
ATOM 659 C CA . ALA A 1 92 ? -4.096 -6.724 -5.242 1.00 86.44 92 ALA A CA 1
ATOM 660 C C . ALA A 1 92 ? -4.900 -6.128 -4.067 1.00 86.44 92 ALA A C 1
ATOM 662 O O . ALA A 1 92 ? -4.917 -6.714 -2.985 1.00 86.44 92 ALA A O 1
ATOM 663 N N . GLY A 1 93 ? -5.575 -4.990 -4.267 1.00 86.19 93 GLY A N 1
ATOM 664 C CA . GLY A 1 93 ? -6.362 -4.312 -3.240 1.00 86.19 93 GLY A CA 1
ATOM 665 C C . GLY A 1 93 ? -5.565 -3.309 -2.404 1.00 86.19 93 GLY A C 1
ATOM 666 O O . GLY A 1 93 ? -5.975 -3.008 -1.280 1.00 86.19 93 GLY A O 1
ATOM 667 N N . MET A 1 94 ? -4.436 -2.806 -2.914 1.00 88.50 94 MET A N 1
ATOM 668 C CA . MET A 1 94 ? -3.698 -1.692 -2.310 1.00 88.50 94 MET A CA 1
ATOM 669 C C . MET A 1 94 ? -4.290 -0.346 -2.744 1.00 88.50 94 MET A C 1
ATOM 671 O O . MET A 1 94 ? -4.781 -0.197 -3.863 1.00 88.50 94 MET A O 1
ATOM 675 N N . ASN A 1 95 ? -4.243 0.637 -1.850 1.00 88.62 95 ASN A N 1
ATOM 676 C CA . ASN A 1 95 ? -4.868 1.944 -2.039 1.00 88.62 95 ASN A CA 1
ATOM 677 C C . ASN A 1 95 ? -3.935 2.932 -2.742 1.00 88.62 95 ASN A C 1
ATOM 679 O O . ASN A 1 95 ? -4.367 3.663 -3.630 1.00 88.62 95 ASN A O 1
ATOM 683 N N . ASP A 1 96 ? -2.658 2.937 -2.360 1.00 87.94 96 ASP A N 1
ATOM 684 C CA . ASP A 1 96 ? -1.657 3.833 -2.934 1.00 87.94 96 ASP A CA 1
ATOM 685 C C . ASP A 1 96 ? -0.311 3.127 -3.103 1.00 87.94 96 ASP A C 1
ATOM 687 O O . ASP A 1 96 ? -0.073 2.066 -2.521 1.00 87.94 96 ASP A O 1
ATOM 691 N N . HIS A 1 97 ? 0.565 3.731 -3.898 1.00 88.25 97 HIS A N 1
ATOM 692 C CA . HIS A 1 97 ? 1.905 3.244 -4.180 1.00 88.25 97 HIS A CA 1
ATOM 693 C C . HIS A 1 97 ? 2.922 4.381 -4.015 1.00 88.25 97 HIS A C 1
ATOM 695 O O . HIS A 1 97 ? 2.806 5.455 -4.608 1.00 88.25 97 HIS A O 1
ATOM 701 N N . LEU A 1 98 ? 3.967 4.112 -3.243 1.00 86.88 98 LEU A N 1
ATOM 702 C CA . LEU A 1 98 ? 5.056 5.018 -2.921 1.00 86.88 98 LEU A CA 1
ATOM 703 C C . LEU A 1 98 ? 6.375 4.444 -3.450 1.00 86.88 98 LEU A C 1
ATOM 705 O O . LEU A 1 98 ? 6.783 3.341 -3.096 1.00 86.88 98 LEU A O 1
ATOM 709 N N . SER A 1 99 ? 7.061 5.204 -4.299 1.00 87.19 99 SER A N 1
ATOM 710 C CA . SER A 1 99 ? 8.403 4.857 -4.773 1.00 87.19 99 SER A CA 1
ATOM 711 C C . SER A 1 99 ? 9.461 5.203 -3.730 1.00 87.19 99 SER A C 1
ATOM 713 O O . SER A 1 99 ? 9.381 6.256 -3.095 1.00 87.19 99 SER A O 1
ATOM 715 N N . LYS A 1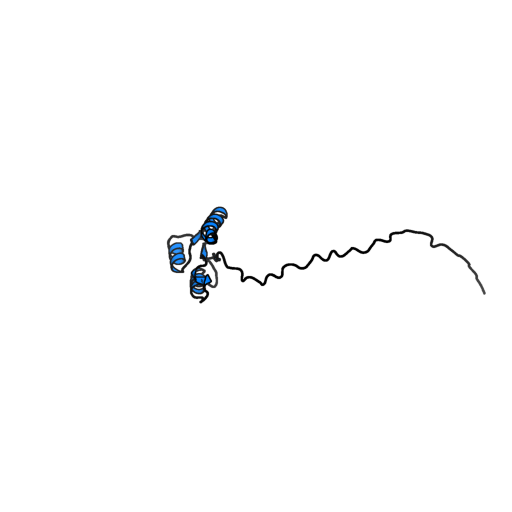 100 ? 10.501 4.379 -3.616 1.00 83.19 100 LYS A N 1
ATOM 716 C CA . LYS A 1 100 ? 11.744 4.737 -2.930 1.00 83.19 100 LYS A CA 1
ATOM 717 C C . LYS A 1 100 ? 12.594 5.627 -3.856 1.00 83.19 100 LYS A C 1
ATOM 719 O O . LYS A 1 100 ? 12.626 5.366 -5.057 1.00 83.19 100 LYS A O 1
ATOM 724 N N . PRO A 1 101 ? 13.308 6.638 -3.330 1.00 86.00 101 PRO A N 1
ATOM 725 C CA . PRO A 1 101 ? 13.410 7.017 -1.917 1.00 86.00 101 PRO A CA 1
ATOM 726 C C . PRO A 1 101 ? 12.090 7.581 -1.367 1.00 86.00 101 PRO A C 1
ATOM 728 O O . PRO A 1 101 ? 11.425 8.370 -2.029 1.00 86.00 101 PRO A O 1
ATOM 731 N N . LEU A 1 102 ? 11.702 7.137 -0.165 1.00 81.31 102 LEU A N 1
ATOM 732 C CA . LEU A 1 102 ? 10.456 7.562 0.475 1.00 81.31 102 LEU A CA 1
ATOM 733 C C . LEU A 1 102 ? 10.548 9.038 0.865 1.00 81.31 102 LEU A C 1
ATOM 735 O O . LEU A 1 102 ? 11.361 9.411 1.708 1.00 81.31 102 LEU A O 1
ATOM 739 N N . ASP A 1 103 ? 9.680 9.850 0.276 1.00 85.50 103 ASP A N 1
ATOM 740 C CA . ASP A 1 103 ? 9.469 11.232 0.684 1.00 85.50 103 ASP A CA 1
ATOM 741 C C . ASP A 1 103 ? 8.495 11.266 1.872 1.00 85.50 103 ASP A C 1
ATOM 743 O O . ASP A 1 103 ? 7.327 10.882 1.748 1.00 85.50 103 ASP A O 1
ATOM 747 N N . PHE A 1 104 ? 8.984 11.705 3.034 1.00 84.19 104 PHE A N 1
ATOM 748 C CA . PHE A 1 104 ? 8.184 11.805 4.253 1.00 84.19 104 PHE A CA 1
ATOM 749 C C . PHE A 1 104 ? 7.015 12.780 4.108 1.00 84.19 104 PHE A C 1
ATOM 751 O O . PHE A 1 104 ? 5.9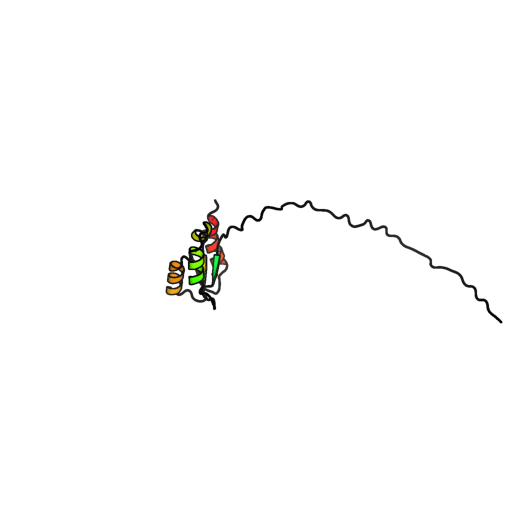59 12.509 4.679 1.00 84.19 104 PHE A O 1
ATOM 758 N N . ASP A 1 105 ? 7.156 13.850 3.321 1.00 87.06 105 ASP A N 1
ATOM 759 C CA . ASP A 1 105 ? 6.074 14.810 3.093 1.00 87.06 105 ASP A CA 1
ATOM 760 C C . ASP A 1 105 ? 4.951 14.152 2.290 1.00 87.06 105 ASP A C 1
ATOM 762 O O . ASP A 1 105 ? 3.769 14.266 2.630 1.00 87.06 105 ASP A O 1
ATOM 766 N N . ARG A 1 106 ? 5.317 13.367 1.270 1.00 85.25 106 ARG A N 1
ATOM 767 C CA . ARG A 1 106 ? 4.357 12.587 0.482 1.00 85.25 106 ARG A CA 1
ATOM 768 C C . ARG A 1 106 ? 3.687 11.502 1.317 1.00 85.25 106 ARG A C 1
ATOM 770 O O . ARG A 1 106 ? 2.469 11.361 1.258 1.00 85.25 106 ARG A O 1
ATOM 777 N N . VAL A 1 107 ? 4.455 10.751 2.105 1.00 85.19 107 VAL A N 1
ATOM 778 C CA . VAL A 1 107 ? 3.918 9.725 3.014 1.00 85.19 107 VAL A CA 1
ATOM 779 C C . VAL A 1 107 ? 2.939 10.360 4.003 1.00 85.19 107 VAL A C 1
ATOM 781 O O . VAL A 1 107 ? 1.826 9.863 4.161 1.00 85.19 107 VAL A O 1
ATOM 784 N N . ALA A 1 108 ? 3.316 11.475 4.631 1.00 84.88 108 ALA A N 1
ATOM 785 C CA . ALA A 1 108 ? 2.472 12.189 5.581 1.00 84.88 108 ALA A CA 1
ATOM 786 C C . ALA A 1 108 ? 1.193 12.719 4.922 1.00 84.88 108 ALA A C 1
ATOM 788 O O . ALA A 1 108 ? 0.117 12.584 5.502 1.00 84.88 108 ALA A O 1
ATOM 789 N N . ALA A 1 109 ? 1.282 13.260 3.703 1.00 86.56 109 ALA A N 1
ATOM 790 C CA . ALA A 1 109 ? 0.120 13.717 2.946 1.00 86.56 109 ALA A CA 1
ATOM 791 C C . ALA A 1 109 ? -0.850 12.568 2.637 1.00 86.56 109 ALA A C 1
ATOM 793 O O . ALA A 1 109 ? -2.053 12.706 2.858 1.00 86.56 109 ALA A O 1
ATOM 794 N N . VAL A 1 110 ? -0.330 11.426 2.180 1.00 86.44 110 VAL A N 1
ATOM 795 C CA . VAL A 1 110 ? -1.132 10.233 1.875 1.00 86.44 110 VAL A CA 1
ATOM 796 C C . VAL A 1 110 ? -1.773 9.680 3.146 1.00 86.44 110 VAL A C 1
ATOM 798 O O . VAL A 1 110 ? -2.982 9.476 3.187 1.00 86.44 110 VAL A O 1
ATOM 801 N N . ILE A 1 111 ? -1.011 9.519 4.229 1.00 83.81 111 ILE A N 1
ATOM 802 C CA . ILE A 1 111 ? -1.556 9.088 5.523 1.00 83.81 111 ILE A CA 1
ATOM 803 C C . ILE A 1 111 ? -2.639 10.068 5.998 1.00 83.81 111 ILE A C 1
ATOM 805 O O . ILE A 1 111 ? -3.719 9.634 6.387 1.00 83.81 111 ILE A O 1
ATOM 809 N N . ALA A 1 112 ? -2.414 11.381 5.909 1.00 84.81 112 ALA A N 1
ATOM 810 C CA . ALA A 1 112 ? -3.396 12.386 6.314 1.00 84.81 112 ALA A CA 1
ATOM 811 C C . ALA A 1 112 ? -4.706 12.324 5.506 1.00 84.81 112 ALA A C 1
ATOM 813 O O . ALA A 1 112 ? -5.759 12.662 6.049 1.00 84.81 112 ALA A O 1
ATOM 814 N N . GLN A 1 113 ? -4.674 11.880 4.244 1.00 83.56 113 GLN A N 1
ATOM 815 C CA . GLN A 1 113 ? -5.890 11.651 3.453 1.00 83.56 113 GLN A CA 1
ATOM 816 C C . GLN A 1 113 ? -6.735 10.509 4.023 1.00 83.56 113 GLN A C 1
ATOM 818 O O . GL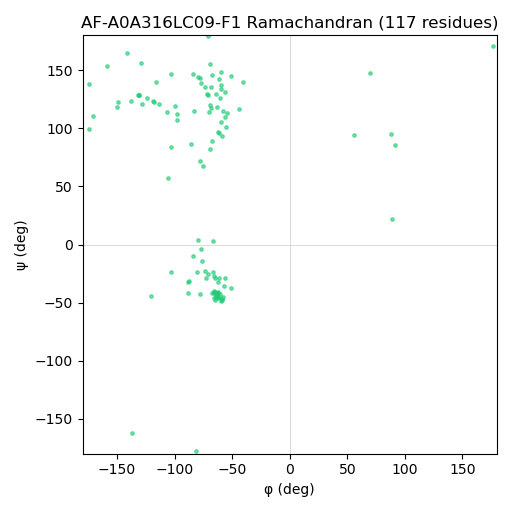N A 1 113 ? -7.958 10.627 4.069 1.00 83.56 113 GLN A O 1
ATOM 823 N N . TYR A 1 114 ? -6.097 9.433 4.488 1.00 80.25 114 TYR A N 1
ATOM 824 C CA . TYR A 1 114 ? -6.810 8.261 4.995 1.00 80.25 114 TYR A CA 1
ATOM 825 C C . TYR A 1 114 ? -7.153 8.339 6.491 1.00 80.25 114 TYR A C 1
ATOM 827 O O . TYR A 1 114 ? -8.198 7.844 6.903 1.00 80.25 114 TYR A O 1
ATOM 835 N N . VAL A 1 115 ? -6.321 8.991 7.310 1.00 73.00 115 VAL A N 1
ATOM 836 C CA . VAL A 1 115 ? -6.530 9.124 8.767 1.00 73.00 115 VAL A CA 1
ATOM 837 C C . VAL A 1 115 ? -7.650 10.118 9.106 1.00 73.00 115 VAL A C 1
ATOM 839 O O . VAL A 1 115 ? -8.265 10.013 10.162 1.00 73.00 115 VAL A O 1
ATOM 842 N N . ARG A 1 116 ? -7.986 11.056 8.211 1.00 62.75 116 ARG A N 1
ATOM 843 C CA . ARG A 1 116 ? -9.073 12.037 8.421 1.00 62.75 116 ARG A CA 1
ATOM 844 C C . ARG A 1 116 ? -10.492 11.446 8.473 1.00 62.75 116 ARG A C 1
ATOM 846 O O . ARG A 1 116 ? -11.442 12.210 8.588 1.00 62.75 116 ARG A O 1
ATOM 853 N N . GLN A 1 117 ? -10.651 10.127 8.392 1.00 52.34 117 GLN A N 1
ATOM 854 C CA . GLN A 1 117 ? -11.951 9.447 8.444 1.00 52.34 117 GLN A CA 1
ATOM 855 C C . GLN A 1 117 ? -12.516 9.273 9.872 1.00 52.34 117 GLN A C 1
ATOM 857 O O . GLN A 1 117 ? -13.582 8.686 10.020 1.00 52.34 117 GLN A O 1
ATOM 862 N N . GLU A 1 118 ? -11.867 9.800 10.917 1.00 45.34 118 GLU A N 1
ATOM 863 C CA . GLU A 1 118 ? -12.492 9.965 12.241 1.00 45.34 118 GLU A CA 1
ATOM 864 C C . GLU A 1 118 ? -12.894 11.433 12.469 1.00 45.34 118 GLU A C 1
ATOM 866 O O . GLU A 1 118 ? -12.155 12.211 13.075 1.00 45.34 118 GLU A O 1
ATOM 871 N N . ALA A 1 119 ? -14.068 11.811 11.957 1.00 35.50 119 ALA A N 1
ATOM 872 C CA . ALA A 1 119 ? -14.815 13.000 12.370 1.00 35.50 119 ALA A CA 1
ATOM 873 C C . ALA A 1 119 ? -16.289 12.634 12.562 1.00 35.50 119 ALA A C 1
ATOM 875 O O . ALA A 1 119 ? -16.842 11.962 11.661 1.00 35.50 119 ALA A O 1
#

Foldseek 3Di:
DDDDDDDDDDPDDDDDDPDPPPPPPPDDDDDPPPPPPPLQQAAEFEQDDDPDGSLNVLLVLCPDPDPSSLLHAYEYEYCDDDPVVQVSCVVSVHDYYAHPVGDPVVVVVVSVVRNVVPD

pLDDT: mean 71.06, std 17.11, range [34.09, 89.75]